Protein AF-A0A2G9TZQ5-F1 (afdb_monomer)

Organism: Teladorsagia circumcincta (NCBI:txid45464)

Mean predicted aligned error: 5.3 Å

Radius of gyration: 16.68 Å; Cα contacts (8 Å, |Δi|>4): 95; chains: 1; bounding box: 36×24×45 Å

Solvent-accessible surface area (backbone atoms only — not comparable to full-atom values): 5240 Å² total; per-residue (Å²): 120,74,48,55,52,42,22,76,75,74,34,74,82,40,28,58,66,48,50,51,52,48,52,52,52,50,33,69,72,52,28,46,51,85,53,53,76,78,70,75,42,78,42,79,33,20,70,64,22,81,65,41,81,69,49,50,86,73,68,94,50,91,49,39,45,58,44,79,39,80,85,23,33,69,82,51,41,60,59,53,46,54,55,50,52,67,75,77,109

Sequence (89 aa):
MFTKMCTDVFGEQFSAAAIQNSIYRTNHRYGGKEHYRGTNVVIPNG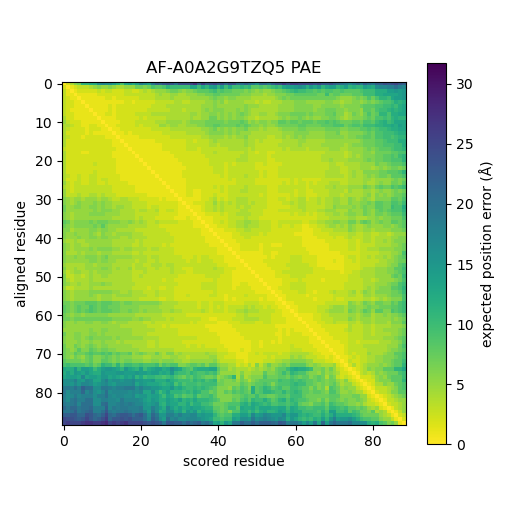SLDPWHALGKYTSNDPSVIWYLINGSAITTMFIVCWTIFQYFL

Structure (mmCIF, N/CA/C/O backbone):
data_AF-A0A2G9TZQ5-F1
#
_entry.id   AF-A0A2G9TZQ5-F1
#
loop_
_atom_site.group_PDB
_atom_site.id
_atom_site.type_symbol
_atom_site.label_atom_id
_atom_site.label_alt_id
_atom_site.label_comp_id
_atom_site.label_asym_id
_atom_site.label_entity_id
_atom_site.label_seq_id
_atom_site.pdbx_PDB_ins_code
_atom_site.Cartn_x
_atom_site.Cartn_y
_atom_site.Cartn_z
_atom_site.occupancy
_atom_site.B_iso_or_equiv
_atom_site.auth_seq_id
_atom_site.auth_comp_id
_atom_site.auth_asym_id
_atom_site.auth_atom_id
_atom_site.pdbx_PDB_model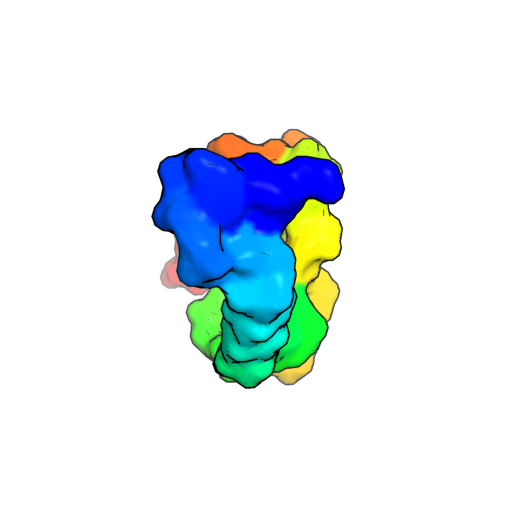_num
ATOM 1 N N . MET A 1 1 ? -4.398 -3.044 21.197 1.00 63.25 1 MET A N 1
ATOM 2 C CA . MET A 1 1 ? -3.782 -1.842 21.802 1.00 63.25 1 MET A CA 1
ATOM 3 C C . MET A 1 1 ? -3.845 -0.643 20.854 1.00 63.25 1 MET A C 1
ATOM 5 O O . MET A 1 1 ? -4.418 0.356 21.247 1.00 63.25 1 MET A O 1
ATOM 9 N N . PHE A 1 2 ? -3.405 -0.749 19.592 1.00 86.50 2 PHE A N 1
ATOM 10 C CA . PHE A 1 2 ? -3.465 0.377 18.636 1.00 86.50 2 PHE A CA 1
ATOM 11 C C . PHE A 1 2 ? -4.870 0.735 18.123 1.00 86.50 2 PHE A C 1
ATOM 13 O O . PHE A 1 2 ? -5.235 1.902 18.102 1.00 86.50 2 PHE A O 1
ATOM 20 N N . THR A 1 3 ? -5.703 -0.251 17.782 1.00 91.19 3 THR A N 1
ATOM 21 C CA . THR A 1 3 ? -7.063 -0.001 17.257 1.00 91.19 3 THR A CA 1
ATOM 22 C C . THR A 1 3 ? -8.022 0.607 18.281 1.00 91.19 3 THR A C 1
ATOM 24 O O . THR A 1 3 ? -9.000 1.239 17.901 1.00 91.19 3 THR A O 1
ATOM 27 N N . LYS A 1 4 ? -7.734 0.456 19.580 1.00 93.06 4 LYS A N 1
ATOM 28 C CA . LYS A 1 4 ? -8.532 1.064 20.649 1.00 93.06 4 LYS A CA 1
ATOM 29 C C . LYS A 1 4 ? -8.413 2.591 20.642 1.00 93.06 4 LYS A C 1
ATOM 31 O O . LYS A 1 4 ? -9.417 3.267 20.811 1.00 93.06 4 LYS A O 1
ATOM 36 N N . MET A 1 5 ? -7.226 3.119 20.341 1.00 95.25 5 MET A N 1
ATOM 37 C CA . MET A 1 5 ? -7.017 4.561 20.196 1.00 95.25 5 MET A CA 1
ATOM 38 C C . MET A 1 5 ? -7.908 5.154 19.098 1.00 95.25 5 MET A C 1
ATOM 40 O O . MET A 1 5 ? -8.415 6.258 19.255 1.00 95.25 5 MET A O 1
ATOM 44 N N . CYS A 1 6 ? -8.147 4.417 18.007 1.00 94.88 6 CYS A N 1
ATOM 45 C CA . CYS A 1 6 ? -9.042 4.874 16.946 1.00 94.88 6 CYS A CA 1
ATOM 46 C C . CYS A 1 6 ? -10.464 5.097 17.472 1.00 94.88 6 CYS A C 1
ATOM 48 O O . CYS A 1 6 ? -11.084 6.105 17.154 1.00 94.88 6 CYS A O 1
ATOM 50 N N . THR A 1 7 ? -10.948 4.184 18.314 1.00 95.75 7 THR A N 1
ATOM 51 C CA . THR A 1 7 ? -12.246 4.323 18.977 1.00 95.75 7 THR A CA 1
ATOM 52 C C . THR A 1 7 ? -12.256 5.487 19.961 1.00 95.75 7 THR A C 1
ATOM 54 O O . THR A 1 7 ? -13.169 6.305 19.929 1.00 95.75 7 THR A O 1
ATOM 57 N N . ASP A 1 8 ? -11.224 5.581 20.800 1.00 95.62 8 ASP A N 1
ATOM 58 C CA . ASP A 1 8 ? -11.151 6.585 21.862 1.00 95.62 8 ASP A CA 1
ATOM 59 C C . ASP A 1 8 ? -11.039 8.025 21.295 1.00 95.62 8 ASP A C 1
ATOM 61 O O . ASP A 1 8 ? -11.550 8.961 21.901 1.00 95.62 8 ASP A O 1
ATOM 65 N N . VAL A 1 9 ? -10.403 8.215 20.127 1.00 96.31 9 VAL A N 1
ATOM 66 C CA . VAL A 1 9 ? -10.198 9.536 19.493 1.00 96.31 9 VAL A CA 1
ATOM 67 C C . VAL A 1 9 ? -11.291 9.890 18.480 1.00 96.31 9 VAL A C 1
ATOM 69 O O . VAL A 1 9 ? -11.712 11.043 18.414 1.00 96.31 9 VAL A O 1
ATOM 72 N N . PHE A 1 10 ? -11.734 8.928 17.665 1.00 95.62 10 PHE A N 1
ATOM 73 C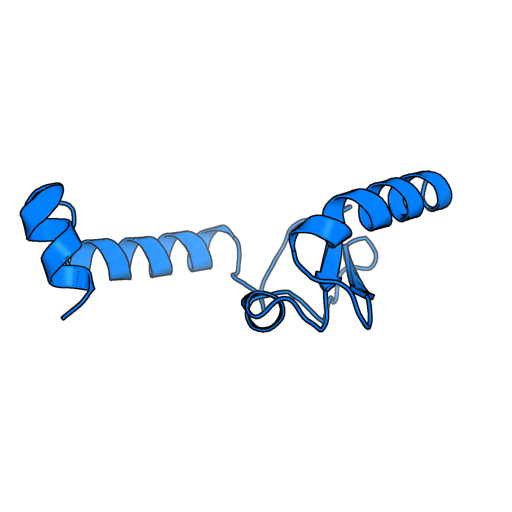 CA . PHE A 1 10 ? -12.614 9.192 16.518 1.00 95.62 10 PHE A CA 1
ATOM 74 C C . PHE A 1 10 ? -14.048 8.663 16.696 1.00 95.62 10 PHE A C 1
ATOM 76 O O . PHE A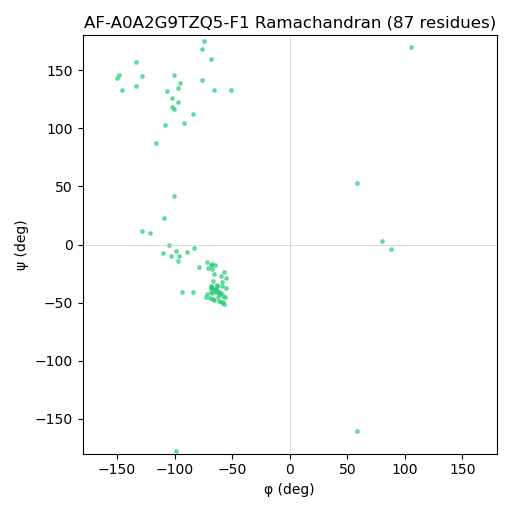 1 10 ? -14.909 8.963 15.866 1.00 95.62 10 PHE A O 1
ATOM 83 N N . GLY A 1 11 ? -14.327 7.909 17.765 1.00 95.19 11 GLY A N 1
ATOM 84 C CA . GLY A 1 11 ? -15.655 7.393 18.110 1.00 95.19 11 GLY A CA 1
ATOM 85 C C . GLY A 1 11 ? -15.858 5.897 17.843 1.00 95.19 11 GLY A C 1
ATOM 86 O O . GLY A 1 11 ? -15.051 5.224 17.197 1.00 95.19 11 GLY A O 1
ATOM 87 N N . GLU A 1 12 ? -16.977 5.367 18.341 1.00 94.00 12 GLU A N 1
ATOM 88 C CA . GLU A 1 12 ? -17.310 3.930 18.350 1.00 94.00 12 GLU A CA 1
ATOM 89 C C . GLU A 1 12 ? -17.379 3.282 16.961 1.00 94.00 12 GLU A C 1
ATOM 91 O O . GLU A 1 12 ? -17.086 2.093 16.802 1.00 94.00 12 GLU A O 1
ATOM 96 N N . GLN A 1 13 ? -17.685 4.064 15.925 1.00 94.00 13 GLN A N 1
ATOM 97 C CA . GLN A 1 13 ? -17.695 3.604 14.539 1.00 94.00 13 GLN A CA 1
ATOM 98 C C . GLN A 1 13 ? -16.304 3.186 14.025 1.00 94.00 13 GLN A C 1
ATOM 100 O O . GLN A 1 13 ? -16.216 2.443 13.049 1.00 94.00 13 GLN A O 1
ATOM 105 N N . PHE A 1 14 ? -15.222 3.592 14.697 1.00 95.00 14 PHE A N 1
ATOM 106 C CA . PHE A 1 14 ? -13.843 3.188 14.400 1.00 95.00 14 PHE A CA 1
ATOM 107 C C . PHE A 1 14 ? -13.350 2.083 15.348 1.00 95.00 14 PHE A C 1
ATOM 109 O O . PHE A 1 14 ? -12.213 2.098 15.826 1.00 95.00 14 PHE A O 1
ATOM 116 N N . SER A 1 15 ? -14.216 1.110 15.637 1.00 95.19 15 SER A N 1
ATOM 117 C CA . SER A 1 15 ? -13.860 -0.094 16.393 1.00 95.19 15 SER A CA 1
ATOM 118 C C . SER A 1 15 ? -12.909 -1.010 15.616 1.00 95.19 15 SER A C 1
ATOM 120 O O . SER A 1 15 ? -12.843 -0.991 14.385 1.00 95.19 15 SER A O 1
ATOM 122 N N . ALA A 1 16 ? -12.202 -1.892 16.330 1.00 94.81 16 ALA A N 1
ATOM 123 C CA . ALA A 1 16 ? -11.331 -2.893 15.709 1.00 94.81 16 ALA A CA 1
ATOM 124 C C . ALA A 1 16 ? -12.074 -3.769 14.678 1.00 94.81 16 ALA A C 1
ATOM 126 O O . ALA A 1 16 ? -11.527 -4.075 13.620 1.00 94.81 16 ALA A O 1
ATOM 127 N N . ALA A 1 17 ? -13.334 -4.124 14.956 1.00 95.31 17 ALA A N 1
ATOM 128 C CA . ALA A 1 17 ? -14.173 -4.888 14.037 1.00 95.31 17 ALA A CA 1
ATOM 129 C C . ALA A 1 17 ? -14.536 -4.082 12.779 1.00 95.31 17 ALA A C 1
ATOM 131 O O . ALA A 1 17 ? -14.465 -4.610 11.668 1.00 95.31 17 ALA A O 1
ATOM 132 N N . ALA A 1 18 ? -14.868 -2.796 12.927 1.00 95.69 18 ALA A N 1
ATOM 133 C CA . ALA A 1 18 ? -15.153 -1.917 11.795 1.00 95.69 18 ALA A CA 1
ATOM 134 C C . ALA A 1 18 ? -13.918 -1.719 10.897 1.00 95.69 18 ALA A C 1
ATOM 136 O O . ALA A 1 18 ? -14.027 -1.778 9.667 1.00 95.69 18 ALA A O 1
ATOM 137 N N . ILE A 1 19 ? -12.735 -1.561 11.499 1.00 95.38 19 ILE A N 1
ATOM 138 C CA . ILE A 1 19 ? -11.453 -1.483 10.783 1.00 95.38 19 ILE A CA 1
ATOM 139 C C . ILE A 1 19 ? -11.200 -2.784 10.014 1.00 95.38 19 ILE A C 1
ATOM 141 O O . ILE A 1 19 ? -10.934 -2.741 8.813 1.00 95.38 19 ILE A O 1
ATOM 145 N N . GLN A 1 20 ? -11.362 -3.942 10.659 1.00 95.94 20 GLN A N 1
ATOM 146 C CA . GLN A 1 20 ? -11.153 -5.238 10.012 1.00 95.94 20 GLN A CA 1
ATOM 147 C C . GLN A 1 20 ? -12.117 -5.467 8.839 1.00 95.94 20 GLN A C 1
ATOM 149 O O . GLN A 1 20 ? -11.694 -5.891 7.762 1.00 95.94 20 GLN A O 1
ATOM 154 N N . ASN A 1 21 ? -13.397 -5.119 9.002 1.00 97.12 21 ASN A N 1
ATOM 155 C CA . ASN A 1 21 ? -14.375 -5.177 7.913 1.00 97.12 21 ASN A CA 1
ATOM 156 C C . ASN A 1 21 ? -14.022 -4.229 6.763 1.00 97.12 21 ASN A C 1
ATOM 158 O O . ASN A 1 21 ? -14.235 -4.561 5.597 1.00 97.12 21 ASN A O 1
ATOM 162 N N . SER A 1 22 ? -13.461 -3.061 7.067 1.00 95.94 22 SER A N 1
ATOM 163 C CA . SER A 1 22 ? -13.022 -2.103 6.049 1.00 95.94 22 SER A CA 1
ATOM 164 C C . SER A 1 22 ? -11.813 -2.621 5.264 1.00 95.94 22 SER A C 1
ATOM 166 O O . SER A 1 22 ? -11.797 -2.510 4.035 1.00 95.94 22 SER A O 1
ATOM 168 N N . ILE A 1 23 ? -10.850 -3.263 5.937 1.00 95.44 23 ILE A N 1
ATOM 169 C CA . ILE A 1 23 ? -9.718 -3.954 5.296 1.00 95.44 23 ILE A CA 1
ATOM 170 C C . ILE A 1 23 ? -10.237 -5.059 4.370 1.00 95.44 23 ILE A C 1
ATOM 172 O O . ILE A 1 23 ? -9.870 -5.099 3.195 1.00 95.44 23 ILE A O 1
ATOM 176 N N . TYR A 1 24 ? -11.140 -5.912 4.867 1.00 96.88 24 TYR A N 1
ATOM 177 C CA . TYR A 1 24 ? -11.752 -6.979 4.073 1.00 96.88 24 TYR A CA 1
ATOM 178 C C . TYR A 1 24 ? -12.453 -6.430 2.827 1.00 96.88 24 TYR A C 1
ATOM 180 O O . TYR A 1 24 ? -12.169 -6.870 1.715 1.00 96.88 24 TYR A O 1
ATOM 188 N N . ARG A 1 25 ? -13.320 -5.423 2.986 1.00 97.56 25 ARG A N 1
ATOM 189 C CA . ARG A 1 25 ? -14.045 -4.799 1.870 1.00 97.56 25 ARG A CA 1
ATOM 190 C C . ARG A 1 25 ? -13.107 -4.189 0.833 1.00 97.56 25 ARG A C 1
ATOM 192 O O . ARG A 1 25 ? -13.350 -4.337 -0.361 1.00 97.56 25 ARG A O 1
ATOM 199 N N . THR A 1 26 ? -12.048 -3.518 1.277 1.00 96.19 26 THR A N 1
ATOM 200 C CA . THR A 1 26 ? -11.065 -2.884 0.388 1.00 96.19 26 THR A CA 1
ATOM 201 C C . THR A 1 26 ? -10.304 -3.937 -0.412 1.00 96.19 26 THR A C 1
ATOM 203 O O . THR A 1 26 ? -10.238 -3.847 -1.637 1.00 96.19 26 THR A O 1
ATOM 206 N N . ASN A 1 27 ? -9.813 -4.986 0.251 1.00 95.19 27 ASN A N 1
ATOM 207 C CA . ASN A 1 27 ? -9.126 -6.090 -0.418 1.00 95.19 27 ASN A CA 1
ATOM 208 C C . ASN A 1 27 ? -10.058 -6.868 -1.349 1.00 95.19 27 ASN A C 1
ATOM 210 O O . ASN A 1 27 ? -9.646 -7.234 -2.443 1.00 95.19 27 ASN A O 1
ATOM 214 N N . HIS A 1 28 ? -11.320 -7.071 -0.970 1.00 95.69 28 HIS A N 1
ATOM 215 C CA . HIS A 1 28 ? -12.308 -7.704 -1.839 1.00 95.69 28 HIS A CA 1
ATOM 216 C C . HIS A 1 28 ? -12.597 -6.858 -3.086 1.00 95.69 28 HIS A C 1
ATOM 218 O O . HIS A 1 28 ? -12.735 -7.393 -4.183 1.00 95.69 28 HIS A O 1
ATOM 224 N N . ARG A 1 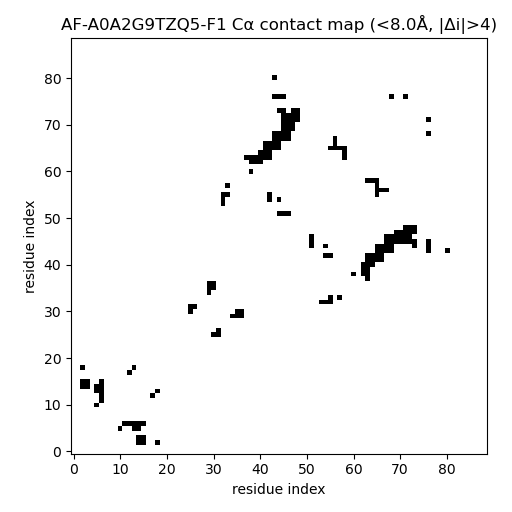29 ? -12.656 -5.528 -2.940 1.00 95.50 29 ARG A N 1
ATOM 225 C CA . ARG A 1 29 ? -12.939 -4.614 -4.051 1.00 95.50 29 ARG A CA 1
ATOM 226 C C . ARG A 1 29 ? -11.767 -4.471 -5.022 1.00 95.50 29 ARG A C 1
ATOM 228 O O . ARG A 1 29 ? -11.996 -4.479 -6.227 1.00 95.50 29 ARG A O 1
ATOM 235 N N . TYR A 1 30 ? -10.549 -4.302 -4.508 1.00 93.50 30 TYR A N 1
ATOM 236 C CA . TYR A 1 30 ? -9.364 -3.985 -5.316 1.00 93.50 30 TYR A CA 1
ATOM 237 C C . TYR A 1 30 ? -8.433 -5.179 -5.558 1.00 93.50 30 TYR A C 1
ATOM 239 O O . TYR A 1 30 ? -7.518 -5.077 -6.369 1.00 93.50 30 TYR A O 1
ATOM 247 N N . GLY A 1 31 ? -8.657 -6.305 -4.877 1.00 93.38 31 GLY A N 1
ATOM 248 C CA . GLY A 1 31 ? -7.861 -7.528 -4.996 1.00 93.38 31 GLY A CA 1
ATOM 249 C C . GLY A 1 31 ? -6.641 -7.606 -4.070 1.00 93.38 31 GLY A C 1
ATOM 250 O O . GLY A 1 31 ? -5.963 -8.632 -4.028 1.00 93.38 31 GLY A O 1
ATOM 251 N N . GLY A 1 32 ? -6.348 -6.549 -3.307 1.00 91.94 32 GLY A N 1
ATOM 252 C CA . GLY A 1 32 ? -5.127 -6.473 -2.501 1.00 91.94 32 GLY A CA 1
ATOM 253 C C . GLY A 1 32 ? -3.858 -6.608 -3.357 1.00 91.94 32 GLY A C 1
ATOM 254 O O . GLY A 1 32 ? -3.890 -6.409 -4.572 1.00 91.94 32 GLY A O 1
ATOM 255 N N . LYS A 1 33 ? -2.725 -6.960 -2.736 1.00 90.56 33 LYS A N 1
ATOM 256 C CA . LYS A 1 33 ? -1.441 -7.060 -3.458 1.00 90.56 33 LYS A CA 1
ATOM 257 C C . LYS A 1 33 ? -1.393 -8.224 -4.459 1.00 90.56 33 LYS A C 1
ATOM 259 O O . LYS A 1 33 ? -0.861 -8.085 -5.563 1.00 90.56 33 LYS A O 1
ATOM 264 N N . GLU A 1 34 ? -2.001 -9.354 -4.104 1.00 90.69 34 GLU A N 1
ATOM 265 C CA . GLU A 1 34 ? -1.916 -10.589 -4.894 1.00 90.69 34 GLU A CA 1
ATOM 266 C C . GLU A 1 34 ? -2.936 -10.625 -6.039 1.00 90.69 34 GLU A C 1
ATOM 268 O O . GLU A 1 34 ? -2.589 -10.997 -7.159 1.00 90.69 34 GLU A O 1
ATOM 273 N N . HIS A 1 35 ? -4.171 -10.168 -5.808 1.00 93.06 35 HIS A N 1
ATOM 274 C CA . HIS A 1 35 ? -5.280 -10.333 -6.756 1.00 93.06 35 HIS A CA 1
ATOM 275 C C . HIS A 1 35 ? -5.713 -9.034 -7.439 1.00 93.06 35 HIS A C 1
ATOM 277 O O . HIS A 1 35 ? -6.856 -8.939 -7.877 1.00 93.06 35 HIS A O 1
ATOM 283 N N . TYR A 1 36 ? -4.839 -8.028 -7.520 1.00 92.69 36 TYR A N 1
ATOM 284 C CA . TYR A 1 36 ? -5.104 -6.790 -8.257 1.00 92.69 36 TYR A CA 1
ATOM 285 C C . TYR A 1 36 ? -5.579 -7.065 -9.697 1.00 92.69 36 TYR A C 1
ATOM 287 O O . TYR A 1 36 ? -4.977 -7.877 -10.400 1.00 92.69 36 TYR A O 1
ATOM 295 N N . ARG A 1 37 ? -6.652 -6.383 -10.126 1.00 91.25 37 ARG A N 1
ATOM 296 C CA . ARG A 1 37 ? -7.336 -6.604 -11.424 1.00 91.25 37 ARG A CA 1
ATOM 297 C C . ARG A 1 37 ? -7.390 -5.364 -12.325 1.00 91.25 37 ARG A C 1
ATOM 299 O O . ARG A 1 37 ? -8.165 -5.352 -13.276 1.00 91.25 37 ARG A O 1
ATOM 306 N N . GLY A 1 38 ? -6.668 -4.297 -11.983 1.00 91.31 38 GLY A N 1
ATOM 307 C CA . GLY A 1 38 ? -6.572 -3.119 -12.849 1.00 91.31 38 GLY A CA 1
ATOM 308 C C . GLY A 1 38 ? -5.631 -3.359 -14.031 1.00 91.31 38 GLY A C 1
ATOM 309 O O . GLY A 1 38 ? -4.889 -4.336 -14.037 1.00 91.31 38 GLY A O 1
ATOM 310 N N . THR A 1 39 ? -5.659 -2.453 -15.004 1.00 94.44 39 THR A N 1
ATOM 311 C CA . THR A 1 39 ? -4.887 -2.522 -16.256 1.00 94.44 39 THR A CA 1
ATOM 312 C C . THR A 1 39 ? -4.221 -1.180 -16.539 1.00 94.44 39 THR A C 1
ATOM 314 O O . THR A 1 39 ? -4.735 -0.149 -16.104 1.00 94.44 39 THR A O 1
ATOM 317 N N . ASN A 1 40 ? -3.143 -1.174 -17.324 1.00 93.25 40 ASN A N 1
ATOM 318 C CA . ASN A 1 40 ? -2.383 0.021 -17.717 1.00 93.25 40 ASN A CA 1
ATOM 319 C C . ASN A 1 40 ? -1.830 0.796 -16.510 1.00 93.25 40 ASN A C 1
ATOM 321 O O . ASN A 1 40 ? -2.079 1.992 -16.354 1.00 93.25 40 ASN A O 1
ATOM 325 N N . VAL A 1 41 ? -1.105 0.102 -15.629 1.00 90.50 41 VAL A N 1
ATOM 326 C CA . VAL A 1 41 ? -0.562 0.682 -14.392 1.00 90.50 41 VAL A CA 1
ATOM 327 C C . VAL A 1 41 ? 0.898 0.298 -14.206 1.00 90.50 41 VAL A C 1
ATOM 329 O O . VAL A 1 41 ? 1.272 -0.866 -14.340 1.00 90.50 41 VAL A O 1
ATOM 332 N N . VAL A 1 42 ? 1.708 1.281 -13.811 1.00 90.25 42 VAL A N 1
ATOM 333 C CA . VAL A 1 42 ? 3.074 1.072 -13.321 1.00 90.25 42 VAL A CA 1
ATOM 334 C C . VAL A 1 42 ? 3.075 1.180 -11.794 1.00 90.25 42 VAL A C 1
ATOM 336 O O . VAL A 1 42 ? 2.595 2.168 -11.240 1.00 90.25 42 VAL A O 1
ATOM 339 N N . ILE A 1 43 ? 3.602 0.163 -11.110 1.00 91.00 43 ILE A N 1
ATOM 340 C CA . ILE A 1 43 ? 3.660 0.051 -9.646 1.00 91.00 43 ILE A CA 1
ATOM 341 C C . ILE A 1 43 ? 5.135 0.038 -9.208 1.00 91.00 43 ILE A C 1
ATOM 343 O O . ILE A 1 43 ? 5.738 -1.037 -9.099 1.00 91.00 43 ILE A O 1
ATOM 347 N N . PRO A 1 44 ? 5.751 1.212 -8.982 1.00 91.19 44 PRO A N 1
ATOM 348 C CA . PRO A 1 44 ? 7.103 1.289 -8.449 1.00 91.19 44 PRO A CA 1
ATOM 349 C C . PRO A 1 44 ? 7.108 1.001 -6.942 1.00 91.19 44 PRO A C 1
ATOM 351 O O . PRO A 1 44 ? 6.227 1.437 -6.204 1.00 91.19 44 PRO A O 1
ATOM 354 N N . ASN A 1 45 ? 8.138 0.295 -6.490 1.00 93.19 45 ASN A N 1
ATOM 355 C CA . ASN A 1 45 ? 8.441 0.029 -5.090 1.00 93.19 45 ASN A CA 1
ATOM 356 C C . ASN A 1 45 ? 9.902 0.412 -4.815 1.00 93.19 45 ASN A C 1
ATOM 358 O O . ASN A 1 45 ? 10.754 0.223 -5.679 1.00 93.19 45 ASN A O 1
ATOM 362 N N . GLY A 1 46 ? 10.217 0.924 -3.626 1.00 93.88 46 GLY A N 1
ATOM 363 C CA . GLY A 1 46 ? 11.585 1.267 -3.228 1.00 93.88 46 GLY A CA 1
ATOM 364 C C . GLY A 1 46 ? 12.130 0.262 -2.220 1.00 93.88 46 GLY A C 1
ATOM 365 O O . GLY A 1 46 ? 11.460 -0.033 -1.239 1.00 93.88 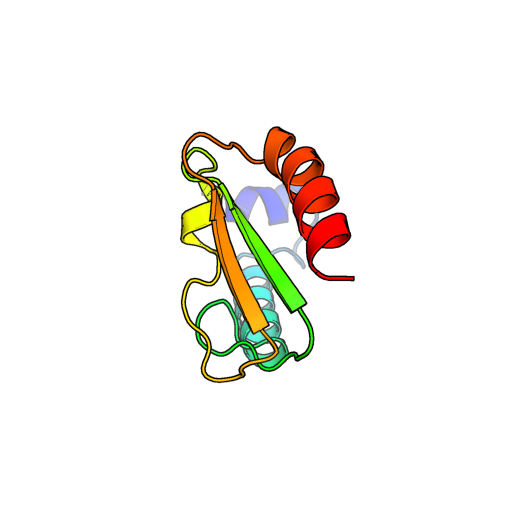46 GLY A O 1
ATOM 366 N N . SER A 1 47 ? 13.344 -0.259 -2.412 1.00 95.25 47 SER A N 1
ATOM 367 C CA . SER A 1 47 ? 13.883 -1.308 -1.527 1.00 95.25 47 SER A CA 1
ATOM 3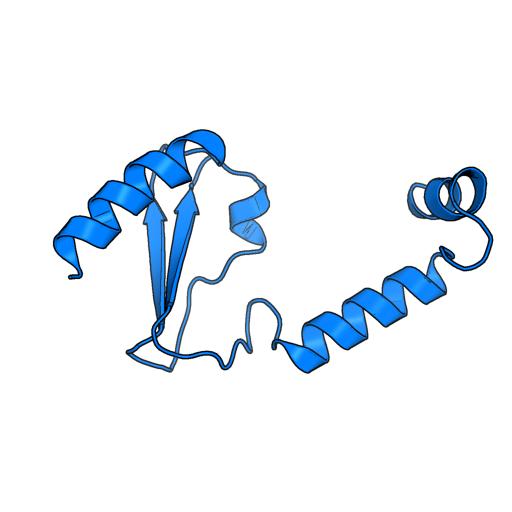68 C C . SER A 1 47 ? 14.172 -0.847 -0.091 1.00 95.25 47 SER A C 1
ATOM 370 O O . SER A 1 47 ? 14.376 -1.685 0.780 1.00 95.25 47 SER A O 1
ATOM 372 N N . LEU A 1 48 ? 14.253 0.465 0.157 1.00 95.75 48 LEU A N 1
ATOM 373 C CA . LEU A 1 48 ? 14.437 1.043 1.495 1.00 95.75 48 LEU A CA 1
ATOM 374 C C . LEU A 1 48 ? 13.116 1.530 2.109 1.00 95.75 48 LEU A C 1
ATOM 376 O O . LEU A 1 48 ? 13.102 1.969 3.257 1.00 95.75 48 LEU A O 1
ATOM 380 N N . ASP A 1 49 ? 12.013 1.487 1.356 1.00 94.38 49 ASP A N 1
ATOM 381 C CA . ASP A 1 49 ? 10.688 1.839 1.855 1.00 94.38 49 ASP A CA 1
ATOM 382 C C . ASP A 1 49 ? 10.062 0.632 2.570 1.00 94.38 49 ASP A C 1
ATOM 384 O O . ASP A 1 49 ? 9.699 -0.324 1.894 1.00 94.38 49 ASP A O 1
ATOM 388 N N . PRO A 1 50 ? 9.851 0.635 3.898 1.00 94.69 50 PRO A N 1
ATOM 389 C CA . PRO A 1 50 ? 9.253 -0.514 4.583 1.00 94.69 50 PRO A CA 1
ATOM 390 C C . PRO A 1 50 ? 7.870 -0.903 4.028 1.00 94.69 50 PRO A C 1
ATOM 392 O O . PRO A 1 50 ? 7.465 -2.062 4.143 1.00 94.69 50 PRO A O 1
ATOM 395 N N . TRP A 1 51 ? 7.153 0.027 3.384 1.00 94.00 51 TRP A N 1
ATOM 396 C CA . TRP A 1 51 ? 5.867 -0.250 2.745 1.00 94.00 51 TRP A CA 1
ATOM 397 C C . TRP A 1 51 ? 5.985 -1.080 1.467 1.00 94.00 51 TRP A C 1
ATOM 399 O O . TRP A 1 51 ? 4.990 -1.676 1.047 1.00 94.00 51 TRP A O 1
ATOM 409 N N . HIS A 1 52 ? 7.187 -1.208 0.893 1.00 93.81 52 HIS A N 1
ATOM 410 C CA . HIS A 1 52 ? 7.437 -2.015 -0.299 1.00 93.81 52 HIS A CA 1
ATOM 411 C C . HIS A 1 52 ? 6.984 -3.469 -0.106 1.00 93.81 52 HIS A C 1
ATOM 413 O O . HIS A 1 52 ? 6.581 -4.109 -1.073 1.00 93.81 52 HIS A O 1
ATOM 419 N N . ALA A 1 53 ? 6.987 -3.990 1.128 1.00 94.19 53 ALA A N 1
ATOM 420 C CA . ALA A 1 53 ? 6.519 -5.338 1.458 1.00 94.19 53 ALA A CA 1
ATOM 421 C C . ALA A 1 53 ? 5.006 -5.546 1.229 1.00 94.19 53 ALA A C 1
ATOM 423 O O . ALA A 1 53 ? 4.561 -6.673 0.993 1.00 94.19 53 ALA A O 1
ATOM 424 N N . LEU A 1 54 ? 4.213 -4.471 1.286 1.00 93.31 54 LEU A N 1
ATOM 425 C CA . LEU A 1 54 ? 2.775 -4.485 0.991 1.00 93.31 54 LEU A CA 1
ATOM 426 C C . LEU A 1 54 ? 2.473 -4.235 -0.496 1.00 93.31 54 LEU A C 1
ATOM 428 O O . LEU A 1 54 ? 1.319 -4.350 -0.910 1.00 93.31 54 LEU A O 1
ATOM 432 N N . GLY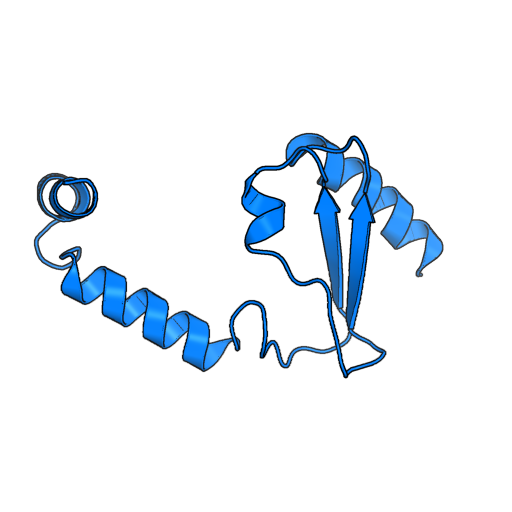 A 1 55 ? 3.495 -3.909 -1.290 1.00 92.19 55 GLY A N 1
ATOM 433 C CA . GLY A 1 55 ? 3.394 -3.679 -2.726 1.00 92.19 55 GLY A CA 1
ATOM 434 C C . GLY A 1 55 ? 3.217 -4.955 -3.553 1.00 92.19 55 GLY A C 1
ATOM 435 O O . GLY A 1 55 ? 3.247 -6.082 -3.050 1.00 92.19 55 GLY A O 1
ATOM 436 N N . LYS A 1 56 ? 3.027 -4.766 -4.862 1.00 93.00 56 LYS A N 1
ATOM 437 C CA . LYS A 1 56 ? 2.868 -5.843 -5.851 1.00 93.00 56 LYS A CA 1
ATOM 438 C C . LYS A 1 56 ? 4.200 -6.137 -6.554 1.00 93.00 56 LYS A C 1
ATOM 440 O O . LYS A 1 56 ? 4.858 -5.202 -6.995 1.00 93.00 56 LYS A O 1
ATOM 445 N N . TYR A 1 57 ? 4.547 -7.423 -6.691 1.00 94.31 57 TYR A N 1
ATOM 446 C CA . TYR A 1 57 ? 5.770 -7.924 -7.361 1.00 94.31 57 TYR A CA 1
ATOM 447 C C . TYR A 1 57 ? 5.496 -8.999 -8.416 1.00 94.31 57 TYR A C 1
ATOM 449 O O . TYR A 1 57 ? 6.391 -9.719 -8.844 1.00 94.31 57 TYR A O 1
ATOM 457 N N . THR A 1 58 ? 4.237 -9.184 -8.785 1.00 92.94 58 THR A N 1
ATOM 458 C CA . THR A 1 58 ? 3.818 -10.199 -9.752 1.00 92.94 58 THR A CA 1
ATOM 459 C C . THR A 1 58 ? 2.602 -9.679 -10.495 1.00 92.94 58 THR A C 1
ATOM 461 O O . THR A 1 58 ? 1.772 -8.981 -9.912 1.00 92.94 58 THR A O 1
ATOM 464 N N . SER A 1 59 ? 2.466 -10.017 -11.773 1.00 91.19 59 SER A N 1
ATOM 465 C CA . SER A 1 59 ? 1.263 -9.742 -12.556 1.00 91.19 59 SER A CA 1
ATOM 466 C C . SER A 1 59 ? 1.084 -10.807 -13.631 1.00 91.19 59 SER A C 1
ATOM 468 O O . SER A 1 59 ? 2.066 -11.246 -14.223 1.00 91.19 59 SER A O 1
ATOM 470 N N . ASN A 1 60 ? -0.169 -11.182 -13.888 1.00 90.31 60 ASN A N 1
ATOM 471 C CA . ASN A 1 60 ? -0.554 -11.988 -15.051 1.00 90.31 60 ASN A CA 1
ATOM 472 C C . ASN A 1 60 ? -1.060 -11.111 -16.210 1.00 90.31 60 ASN A C 1
ATOM 474 O O . ASN A 1 60 ? -1.278 -11.616 -17.306 1.00 90.31 60 ASN A O 1
ATOM 478 N N . ASP A 1 61 ? -1.274 -9.817 -15.959 1.00 93.12 61 ASP A N 1
ATOM 479 C CA . ASP A 1 61 ? -1.671 -8.842 -16.967 1.00 93.12 61 ASP A CA 1
ATOM 480 C C . ASP A 1 61 ? -0.424 -8.091 -17.470 1.00 93.12 61 ASP A C 1
ATOM 482 O O . ASP A 1 61 ? 0.279 -7.490 -16.646 1.00 93.12 61 ASP A O 1
ATOM 486 N N . PRO A 1 62 ? -0.131 -8.111 -18.786 1.00 93.12 62 PRO A N 1
ATOM 487 C CA . PRO A 1 62 ? 1.064 -7.485 -19.351 1.00 93.12 62 PRO A CA 1
ATOM 488 C C . PRO A 1 62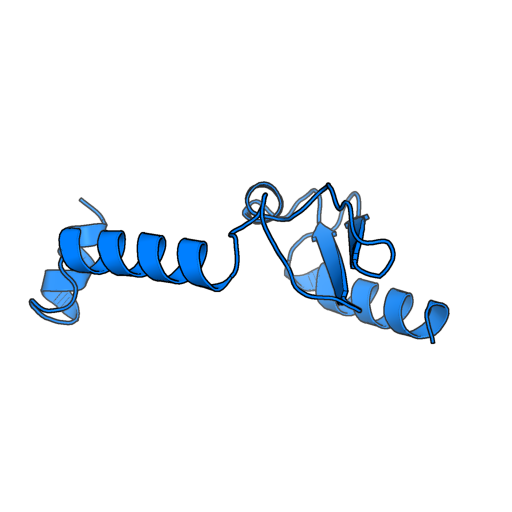 ? 1.039 -5.953 -19.279 1.00 93.12 62 PRO A C 1
ATOM 490 O O . PRO A 1 62 ? 2.087 -5.325 -19.390 1.00 93.12 62 PRO A O 1
ATOM 493 N N . SER A 1 63 ? -0.131 -5.340 -19.077 1.00 93.38 63 SER A N 1
ATOM 494 C CA . SER A 1 63 ? -0.273 -3.890 -18.906 1.00 93.38 63 SER A CA 1
ATOM 495 C C . SER A 1 63 ? -0.008 -3.416 -17.472 1.00 93.38 63 SER A C 1
ATOM 497 O O . SER A 1 63 ? -0.053 -2.215 -17.196 1.00 93.38 63 SER A O 1
ATOM 499 N N . VAL A 1 64 ? 0.248 -4.345 -16.545 1.00 93.50 64 VAL A N 1
ATOM 500 C CA . VAL A 1 64 ? 0.576 -4.048 -15.149 1.00 93.50 64 VAL A CA 1
ATOM 501 C C . VAL A 1 64 ? 2.047 -4.350 -14.910 1.00 93.50 64 VAL A C 1
ATOM 503 O O . VAL A 1 64 ? 2.450 -5.503 -14.736 1.00 93.50 64 VAL A O 1
ATOM 506 N N . ILE A 1 65 ? 2.844 -3.288 -14.864 1.00 91.94 65 ILE A N 1
ATOM 507 C CA . ILE A 1 65 ? 4.292 -3.362 -14.691 1.00 91.94 65 ILE A CA 1
ATOM 508 C C . ILE A 1 65 ? 4.631 -3.027 -13.246 1.00 91.94 65 ILE A C 1
ATOM 510 O O . ILE A 1 65 ? 4.371 -1.924 -12.777 1.00 91.94 65 ILE A O 1
ATOM 514 N N . TRP A 1 66 ? 5.228 -3.968 -12.526 1.00 91.31 66 TRP A N 1
ATOM 515 C CA . TRP A 1 66 ? 5.795 -3.712 -11.205 1.00 91.31 66 TRP A CA 1
ATOM 516 C C . TRP A 1 66 ? 7.310 -3.540 -11.326 1.00 91.31 66 TRP A C 1
ATOM 518 O O . TRP A 1 66 ? 7.945 -4.185 -12.160 1.00 91.31 66 TRP A O 1
ATOM 528 N N . TYR A 1 67 ? 7.902 -2.675 -10.502 1.00 91.38 67 TYR A N 1
ATOM 529 C CA . TYR A 1 67 ? 9.350 -2.462 -10.518 1.00 91.38 67 TYR A CA 1
ATOM 530 C C . TYR A 1 67 ? 9.891 -2.168 -9.119 1.00 91.38 67 TYR A C 1
ATOM 532 O O . TYR A 1 67 ? 9.329 -1.341 -8.404 1.00 91.38 67 TYR A O 1
ATOM 540 N N . LEU A 1 68 ? 10.986 -2.828 -8.730 1.00 92.44 68 LEU A N 1
ATOM 541 C CA . LEU A 1 68 ? 11.689 -2.560 -7.474 1.00 92.44 68 LEU A CA 1
ATOM 542 C C . LEU A 1 68 ? 12.929 -1.705 -7.740 1.00 92.44 68 LEU A C 1
ATOM 544 O O . LEU A 1 68 ? 13.872 -2.134 -8.401 1.00 92.44 68 LEU A O 1
ATOM 548 N N . ILE A 1 69 ? 12.936 -0.500 -7.187 1.00 92.00 69 ILE A N 1
ATOM 549 C CA . ILE A 1 69 ? 14.032 0.455 -7.275 1.00 92.00 69 ILE A CA 1
ATOM 550 C C . ILE A 1 69 ? 14.945 0.237 -6.068 1.00 92.00 69 ILE A C 1
ATOM 552 O O . ILE A 1 69 ? 14.633 0.634 -4.939 1.00 92.00 69 ILE A O 1
ATOM 556 N N . ASN A 1 70 ? 16.089 -0.394 -6.311 1.00 93.00 70 ASN A N 1
ATOM 557 C CA . ASN A 1 70 ? 17.092 -0.617 -5.277 1.00 93.00 70 ASN A CA 1
ATOM 558 C C . ASN A 1 70 ? 17.691 0.710 -4.795 1.00 93.00 70 ASN A C 1
ATOM 560 O O . ASN A 1 70 ? 18.059 1.566 -5.596 1.00 93.00 70 ASN A O 1
ATOM 564 N N . GLY A 1 71 ? 17.782 0.878 -3.477 1.00 92.56 71 GLY A N 1
ATOM 565 C CA . GLY A 1 71 ? 18.306 2.088 -2.840 1.00 92.56 71 GLY A CA 1
ATOM 566 C C . GLY A 1 71 ? 17.316 3.256 -2.756 1.00 92.56 71 GLY A C 1
ATOM 567 O O . GLY A 1 71 ? 17.692 4.318 -2.269 1.00 92.56 71 GLY A O 1
ATOM 568 N N . SER A 1 72 ? 16.061 3.087 -3.190 1.00 92.56 72 SER A N 1
ATOM 569 C CA . SER A 1 72 ? 15.026 4.124 -3.071 1.00 92.56 72 SER A CA 1
ATOM 570 C C . SER A 1 72 ? 14.173 3.939 -1.818 1.00 92.56 72 SER A C 1
ATOM 572 O O . SER A 1 72 ? 13.751 2.826 -1.508 1.00 92.56 72 SER A O 1
ATOM 574 N N . ALA A 1 73 ? 13.854 5.049 -1.152 1.00 92.62 73 ALA A N 1
ATOM 575 C CA . ALA A 1 73 ? 12.809 5.145 -0.133 1.00 92.62 73 ALA A CA 1
ATOM 576 C C . ALA A 1 73 ? 11.512 5.729 -0.737 1.00 92.62 73 ALA A C 1
ATOM 578 O O . ALA A 1 73 ? 11.459 6.037 -1.931 1.00 92.62 73 ALA A O 1
ATOM 579 N N . ILE A 1 74 ? 10.476 5.920 0.087 1.00 87.50 74 ILE A N 1
ATOM 580 C CA . ILE A 1 74 ? 9.165 6.424 -0.357 1.00 87.50 74 ILE A CA 1
ATOM 581 C C . ILE A 1 74 ? 9.254 7.803 -1.036 1.00 87.50 74 ILE A C 1
ATOM 583 O O . ILE A 1 74 ? 8.693 8.012 -2.108 1.00 87.50 74 ILE A O 1
ATOM 587 N N . THR A 1 75 ? 10.021 8.736 -0.462 1.00 76.75 75 THR A N 1
ATOM 588 C CA . THR A 1 75 ? 10.124 10.124 -0.947 1.00 76.75 75 THR A CA 1
ATOM 589 C C . THR A 1 75 ? 10.841 10.220 -2.293 1.00 76.75 75 THR A C 1
ATOM 591 O O . THR A 1 75 ? 10.476 11.032 -3.139 1.00 76.75 75 THR A O 1
ATOM 594 N N . THR A 1 76 ? 11.851 9.376 -2.519 1.00 78.69 76 THR A N 1
ATOM 595 C CA . THR A 1 76 ? 12.620 9.356 -3.772 1.00 78.69 76 THR A CA 1
ATOM 596 C C . THR A 1 76 ? 11.885 8.623 -4.888 1.00 78.69 76 THR A C 1
ATOM 598 O O . THR A 1 76 ? 12.169 8.848 -6.063 1.00 78.69 76 THR A O 1
ATOM 601 N N . MET A 1 77 ? 10.900 7.793 -4.540 1.00 77.88 77 MET A N 1
ATOM 602 C CA . MET A 1 77 ? 10.138 7.015 -5.507 1.00 77.88 77 MET A CA 1
ATOM 603 C C . MET A 1 77 ? 9.341 7.901 -6.467 1.00 77.88 77 MET A C 1
ATOM 605 O O . MET A 1 77 ? 9.272 7.580 -7.645 1.00 77.88 77 MET A O 1
ATOM 609 N N . PHE A 1 78 ? 8.822 9.051 -6.020 1.00 73.81 78 PHE A N 1
ATOM 610 C CA . PHE A 1 78 ? 8.121 10.004 -6.894 1.00 73.81 78 PHE A CA 1
ATOM 611 C C . PHE A 1 78 ? 9.028 10.618 -7.967 1.00 73.81 78 PHE A C 1
ATOM 613 O O . PHE A 1 78 ? 8.604 10.782 -9.109 1.00 73.81 78 PHE A O 1
ATOM 620 N N . ILE A 1 79 ? 10.284 10.910 -7.619 1.00 73.50 79 ILE A N 1
ATOM 621 C CA . ILE A 1 79 ? 11.265 11.488 -8.547 1.00 73.50 79 ILE A CA 1
ATOM 622 C C . ILE A 1 79 ? 11.656 10.449 -9.599 1.00 73.50 79 ILE A C 1
ATOM 624 O O . ILE A 1 79 ? 11.664 10.741 -10.790 1.00 73.50 79 ILE A O 1
ATOM 628 N N . VAL A 1 80 ? 11.932 9.213 -9.171 1.00 68.19 80 VAL A N 1
ATOM 629 C CA . VAL A 1 80 ? 12.292 8.125 -10.092 1.00 68.19 80 VAL A CA 1
ATOM 630 C C . VAL A 1 80 ? 11.100 7.717 -10.960 1.00 68.19 80 VAL A C 1
ATOM 632 O O . VAL A 1 80 ? 11.272 7.425 -12.140 1.00 68.19 80 VAL A O 1
ATOM 635 N N . CYS A 1 81 ? 9.886 7.739 -10.407 1.00 71.81 81 CYS A N 1
ATOM 636 C CA . CYS A 1 81 ? 8.665 7.434 -11.144 1.00 71.81 81 CYS A CA 1
ATOM 637 C C . CYS A 1 81 ? 8.434 8.433 -12.284 1.00 71.81 81 CYS A C 1
ATOM 639 O O . CYS A 1 81 ? 8.092 8.010 -13.383 1.00 71.81 81 CYS A O 1
ATOM 641 N N . TRP A 1 82 ? 8.707 9.727 -12.074 1.00 66.38 82 TRP A N 1
ATOM 642 C CA . TRP A 1 82 ? 8.656 10.726 -13.149 1.00 66.38 82 TRP A CA 1
ATOM 643 C C . TRP A 1 82 ? 9.572 10.354 -14.318 1.00 66.38 82 TRP A C 1
ATOM 645 O O . TRP A 1 82 ? 9.152 10.373 -15.473 1.00 66.38 82 TRP A O 1
ATOM 655 N N . THR A 1 83 ? 10.800 9.940 -14.013 1.00 67.50 83 THR A N 1
ATOM 656 C CA . THR A 1 83 ? 11.759 9.486 -15.020 1.00 67.50 83 THR A CA 1
ATOM 657 C C . THR A 1 83 ? 11.251 8.243 -15.749 1.00 67.50 83 THR A C 1
ATOM 659 O O . THR A 1 83 ? 11.288 8.205 -16.971 1.00 67.50 83 THR A O 1
ATOM 662 N N . ILE A 1 84 ? 10.719 7.250 -15.027 1.00 67.44 84 ILE A N 1
ATOM 663 C CA . ILE A 1 84 ? 10.122 6.044 -15.622 1.00 67.44 84 ILE A CA 1
ATOM 664 C C . ILE A 1 84 ? 8.974 6.431 -16.566 1.00 67.44 84 ILE A C 1
ATOM 666 O O . ILE A 1 84 ? 8.977 6.018 -17.720 1.00 67.44 84 ILE A O 1
ATOM 670 N N . PHE A 1 85 ? 8.041 7.282 -16.141 1.00 66.94 85 PHE A N 1
ATOM 671 C CA . PHE A 1 85 ? 6.930 7.720 -16.993 1.00 66.94 85 PHE A CA 1
ATOM 672 C C . PHE A 1 85 ? 7.387 8.412 -18.284 1.00 66.94 85 PHE A C 1
ATOM 674 O O . PHE A 1 85 ? 6.725 8.245 -19.302 1.00 66.94 85 PHE A O 1
ATOM 681 N N . GLN A 1 86 ? 8.519 9.124 -18.280 1.00 63.56 86 GLN A N 1
ATOM 682 C CA . GLN A 1 86 ? 9.082 9.724 -19.497 1.00 63.56 86 GLN A CA 1
ATOM 683 C C . GLN A 1 86 ? 9.683 8.716 -20.486 1.00 63.56 86 GLN A C 1
ATOM 685 O O . GLN A 1 86 ? 9.858 9.062 -21.647 1.00 63.56 86 GLN A O 1
ATOM 690 N N . TYR A 1 87 ? 10.033 7.504 -20.049 1.00 61.50 87 TYR A N 1
ATOM 691 C CA . TYR A 1 87 ? 10.572 6.457 -20.928 1.00 61.50 87 TYR A CA 1
ATOM 692 C C . TYR A 1 87 ? 9.511 5.449 -21.394 1.00 61.50 87 TYR A C 1
ATOM 694 O O . TYR A 1 87 ? 9.778 4.671 -22.308 1.00 61.50 87 TYR A O 1
ATOM 702 N N . PHE A 1 88 ? 8.333 5.434 -20.762 1.00 57.75 88 PHE A N 1
ATOM 703 C CA . PHE A 1 88 ? 7.224 4.525 -21.080 1.00 57.75 88 PHE A CA 1
ATOM 704 C C . PHE A 1 88 ? 6.059 5.203 -21.838 1.00 57.75 88 PHE A C 1
ATOM 706 O O . PHE A 1 88 ? 5.093 4.518 -22.180 1.00 57.75 88 PHE A O 1
ATOM 713 N N . LEU A 1 89 ? 6.157 6.508 -22.126 1.00 52.22 89 LEU A N 1
ATOM 714 C CA . LEU A 1 89 ? 5.298 7.288 -23.033 1.00 52.22 89 LEU A CA 1
ATOM 715 C C . LEU A 1 89 ? 6.154 7.902 -24.144 1.00 52.22 89 LEU A C 1
ATOM 717 O O . LEU A 1 89 ? 5.653 7.966 -25.288 1.00 52.22 89 LEU A O 1
#

InterPro domains:
  IPR008758 Peptidase S28 [PF05577] (1-74)
  IPR029058 Alpha/Beta hydrolase fold [G3DSA:3.40.50.1820] (2-73)

pLDDT: mean 88.91, std 10.44, range [52.22, 97.56]

Foldseek 3Di:
DVQVVCCVPVHPCSHPVNVVVVVVVVCVVQVFQPGGDDFQDEAEAEPPAPCSVRHHDDDPHPNYHYYYHYPDYPVCRVVVVVVVVVVVD

Secondary structure (DSSP, 8-state):
-HHHHHHHHH-GGG-HHHHHHHHHHHHHHH-TTTS----SEEEEEETT-GGGGGS----SSTTEEEEEETT--HHHHHHHHHHHHHHH-